Protein AF-X1BPY4-F1 (afdb_monomer_lite)

Secondary structure (DSSP, 8-state):
--HHHH--TTT-PPPPHHHHHHHTTTSPSSP-HHHHHHHHHHTT-SEEEEEEEEEETTEEEEEEEEEETTTTEEEEE-

pLDDT: mean 89.88, std 5.14, range [71.06, 96.06]

Foldseek 3Di:
DVCVVQDDPPPDDDDDPVRLVVLCPPPDPPDDPVNQLVSCVVVVHQKGKDWDWDDDPPDIDTWIFIAGSVVRGTPDTD

Structure (mmCIF, N/CA/C/O backbone):
data_AF-X1BPY4-F1
#
_entry.id   AF-X1BPY4-F1
#
loop_
_atom_site.group_PDB
_atom_site.id
_atom_site.type_symbol
_atom_site.label_atom_id
_atom_site.label_alt_id
_atom_site.label_comp_id
_atom_site.label_asym_id
_atom_site.label_entity_id
_atom_site.label_seq_id
_atom_site.pdbx_PDB_ins_code
_atom_site.Cartn_x
_atom_site.Cartn_y
_atom_site.Cartn_z
_atom_site.occupancy
_atom_site.B_iso_or_equiv
_atom_site.auth_seq_id
_atom_site.auth_comp_id
_atom_site.auth_asym_id
_atom_site.auth_atom_id
_atom_site.pdbx_PDB_model_num
ATOM 1 N N . MET A 1 1 ? -4.784 -4.973 -11.799 1.00 75.06 1 MET A N 1
ATOM 2 C CA . MET A 1 1 ? -3.848 -6.107 -11.626 1.00 75.06 1 MET A CA 1
ATOM 3 C C . MET A 1 1 ? -3.223 -6.187 -10.230 1.00 75.06 1 MET A C 1
ATOM 5 O O . MET A 1 1 ? -3.011 -7.307 -9.802 1.00 75.06 1 MET A O 1
ATOM 9 N N . LEU A 1 2 ? -3.008 -5.098 -9.472 1.00 81.62 2 LEU A N 1
ATOM 10 C CA . LEU A 1 2 ? -2.708 -5.208 -8.026 1.00 81.62 2 LEU A CA 1
ATOM 11 C C . LEU A 1 2 ? -3.985 -5.282 -7.168 1.00 8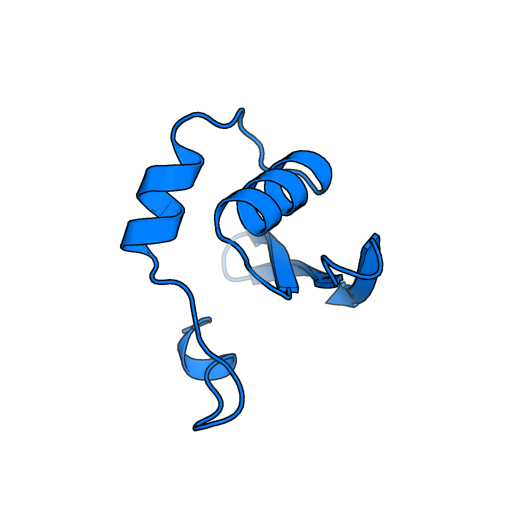1.62 2 LEU A C 1
ATOM 13 O O . LEU A 1 2 ? -4.145 -6.203 -6.377 1.00 81.62 2 LEU A O 1
ATOM 17 N N . SER A 1 3 ? -4.942 -4.376 -7.399 1.00 80.56 3 SER A N 1
ATOM 18 C CA . SER A 1 3 ? -6.235 -4.344 -6.694 1.00 80.56 3 SER A CA 1
ATOM 19 C C . SER A 1 3 ? -6.973 -5.686 -6.728 1.00 80.56 3 SER A C 1
ATOM 21 O O . SER A 1 3 ? -7.370 -6.188 -5.692 1.00 80.56 3 SER A O 1
ATOM 23 N N . SER A 1 4 ? -7.055 -6.332 -7.892 1.00 84.00 4 SER A N 1
ATOM 24 C CA . SER A 1 4 ? -7.682 -7.653 -8.060 1.00 84.00 4 SER A CA 1
ATOM 25 C C . SER A 1 4 ? -6.978 -8.803 -7.326 1.00 84.00 4 SER A C 1
ATOM 27 O O . SER A 1 4 ? -7.548 -9.877 -7.187 1.00 84.00 4 SER A O 1
ATOM 29 N N . ARG A 1 5 ? -5.703 -8.635 -6.948 1.00 84.19 5 ARG A N 1
ATOM 30 C CA . ARG A 1 5 ? -4.922 -9.636 -6.199 1.00 84.19 5 ARG A CA 1
ATOM 31 C C . ARG A 1 5 ? -4.992 -9.398 -4.691 1.00 84.19 5 ARG A C 1
ATOM 33 O O . ARG A 1 5 ? -4.853 -10.350 -3.937 1.00 84.19 5 ARG A O 1
ATOM 40 N N . LEU A 1 6 ? -5.197 -8.146 -4.281 1.00 83.62 6 LEU A N 1
ATOM 41 C CA . LEU A 1 6 ? -5.392 -7.752 -2.885 1.00 83.62 6 LEU A CA 1
ATOM 42 C C . LEU A 1 6 ? -6.857 -7.843 -2.448 1.00 83.62 6 LEU A C 1
ATOM 44 O O . LEU A 1 6 ? -7.132 -7.947 -1.258 1.00 83.62 6 LEU A O 1
ATOM 48 N N . SER A 1 7 ? -7.797 -7.801 -3.394 1.00 82.25 7 SER A N 1
ATOM 49 C CA . SER A 1 7 ? -9.217 -7.965 -3.114 1.00 82.25 7 SER A CA 1
ATOM 50 C C . SER A 1 7 ? -9.491 -9.383 -2.633 1.00 82.25 7 SER A C 1
ATOM 52 O O . SER A 1 7 ? -9.312 -10.347 -3.381 1.00 82.25 7 SER A O 1
ATOM 54 N N . LEU A 1 8 ? -9.969 -9.489 -1.401 1.00 86.25 8 LEU A N 1
ATOM 55 C CA . LEU A 1 8 ? -10.504 -10.713 -0.841 1.00 86.25 8 LEU A CA 1
ATOM 56 C C . LEU A 1 8 ? -11.893 -10.383 -0.312 1.00 86.25 8 LEU A C 1
ATOM 58 O O . LEU A 1 8 ? -12.028 -9.540 0.577 1.00 86.25 8 LEU A O 1
ATOM 62 N N . GLU A 1 9 ? -12.903 -11.005 -0.919 1.00 82.88 9 GLU A N 1
ATOM 63 C CA . GLU A 1 9 ? -14.311 -10.757 -0.610 1.00 82.88 9 GLU A CA 1
ATOM 64 C C . GLU A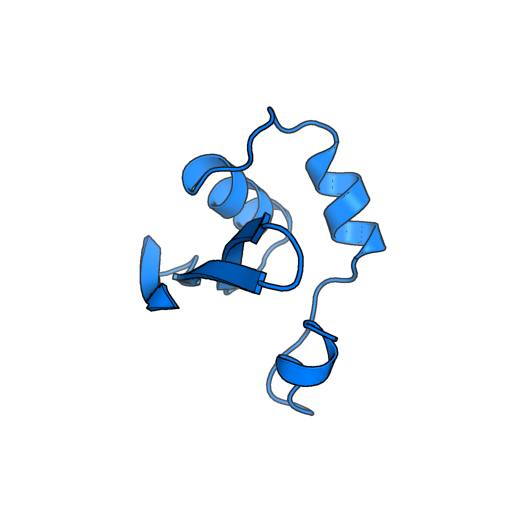 1 9 ? -14.556 -10.892 0.896 1.00 82.88 9 GLU A C 1
ATOM 66 O O . GLU A 1 9 ? -14.019 -11.797 1.542 1.00 82.88 9 GLU A O 1
ATOM 71 N N . ASP A 1 10 ? -15.278 -9.919 1.452 1.00 84.88 10 ASP A N 1
ATOM 72 C CA . ASP A 1 10 ? -15.596 -9.775 2.877 1.00 84.88 10 ASP A CA 1
ATOM 73 C C . ASP A 1 10 ? -14.401 -9.710 3.849 1.00 84.88 10 ASP A C 1
ATOM 75 O O . ASP A 1 10 ? -14.594 -9.725 5.065 1.00 84.88 10 ASP A O 1
ATOM 79 N N . LYS A 1 11 ? -13.157 -9.613 3.355 1.00 88.69 11 LYS A N 1
ATOM 80 C CA . LYS A 1 11 ? -11.954 -9.527 4.208 1.00 88.69 11 LYS A CA 1
ATOM 81 C C . LYS A 1 11 ? -11.112 -8.284 3.985 1.00 88.69 11 LYS A C 1
ATOM 83 O O . LYS A 1 11 ? -10.415 -7.864 4.902 1.00 88.69 11 LYS A O 1
ATOM 88 N N . VAL A 1 12 ? -11.132 -7.726 2.777 1.00 90.50 12 VAL A N 1
ATOM 89 C CA . VAL A 1 12 ? -10.327 -6.555 2.424 1.00 90.50 12 VAL A CA 1
ATOM 90 C C . VAL A 1 12 ? -11.204 -5.528 1.729 1.00 90.50 12 VAL A C 1
ATOM 92 O O . VAL A 1 12 ? -11.749 -5.786 0.657 1.00 90.50 12 VAL A O 1
ATOM 95 N N . VAL A 1 13 ? -11.277 -4.337 2.318 1.00 91.38 13 VAL A N 1
ATOM 96 C CA . VAL A 1 13 ? -11.866 -3.159 1.682 1.00 91.38 13 VAL A CA 1
ATOM 97 C C . VAL A 1 13 ? -10.738 -2.361 1.043 1.00 91.38 13 VAL A C 1
ATOM 99 O O . VAL A 1 13 ? -9.811 -1.919 1.718 1.00 91.38 13 VAL A O 1
ATOM 102 N N . LEU A 1 14 ? -10.789 -2.208 -0.278 1.00 91.94 14 LEU A N 1
ATOM 103 C CA . LEU A 1 14 ? -9.809 -1.414 -1.010 1.00 91.94 14 LEU A CA 1
ATOM 104 C C . LEU A 1 14 ? -10.285 0.031 -1.117 1.00 91.94 14 LEU A C 1
ATOM 106 O O . LEU A 1 14 ? -11.383 0.289 -1.607 1.00 91.94 14 LEU A O 1
ATOM 110 N N . ILE A 1 15 ? -9.418 0.967 -0.743 1.00 93.56 15 ILE A N 1
ATOM 111 C CA . ILE A 1 15 ? -9.623 2.385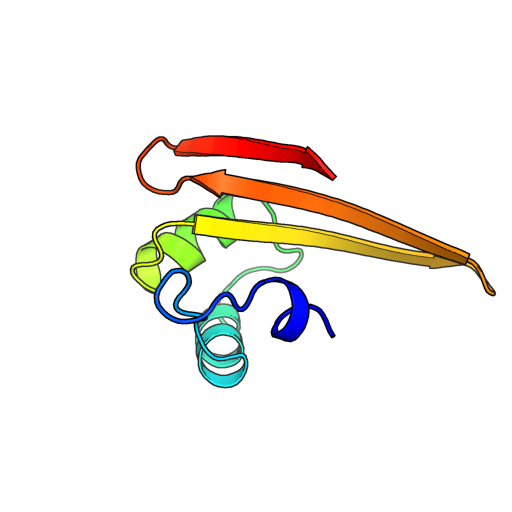 -1.038 1.00 93.56 15 ILE A CA 1
ATOM 112 C C . ILE A 1 15 ? -9.430 2.593 -2.543 1.00 93.56 15 ILE A C 1
ATOM 114 O O . ILE A 1 15 ? -8.469 2.098 -3.142 1.00 93.56 15 ILE A O 1
ATOM 118 N N . SER A 1 16 ? -10.372 3.299 -3.169 1.00 91.50 16 SER A N 1
ATOM 119 C CA . SER A 1 16 ? -10.389 3.481 -4.623 1.00 91.50 16 SER A CA 1
ATOM 120 C C . SER A 1 16 ? -9.157 4.239 -5.126 1.00 91.50 16 SER A C 1
ATOM 122 O O . SER A 1 16 ? -8.619 5.125 -4.455 1.00 91.50 16 SER A O 1
ATOM 124 N N . LYS A 1 17 ? -8.720 3.935 -6.354 1.00 90.75 17 LYS A N 1
ATOM 125 C CA . LYS A 1 17 ? -7.587 4.632 -6.982 1.00 90.75 17 LYS A CA 1
ATOM 126 C C . LYS A 1 17 ? -7.853 6.135 -7.071 1.00 90.75 17 LYS A C 1
ATOM 128 O O . LYS A 1 17 ? -6.935 6.934 -6.901 1.00 90.75 17 LYS A O 1
ATOM 133 N N . GLU A 1 18 ? -9.090 6.520 -7.346 1.00 92.88 18 GLU A N 1
ATOM 134 C CA . GLU A 1 18 ? -9.533 7.901 -7.515 1.00 92.88 18 GLU A CA 1
ATOM 135 C C . GLU A 1 18 ? -9.448 8.684 -6.200 1.00 92.88 18 GLU A C 1
ATOM 137 O O . GLU A 1 18 ? -9.076 9.858 -6.187 1.00 92.88 18 GLU A O 1
ATOM 142 N N . GLU A 1 19 ? -9.777 8.044 -5.082 1.00 93.88 19 GLU A N 1
ATOM 143 C CA . GLU A 1 19 ? -9.647 8.617 -3.745 1.00 93.88 19 GLU A CA 1
ATOM 144 C C . GLU A 1 19 ? -8.183 8.779 -3.335 1.00 93.88 19 GLU A C 1
ATOM 146 O O . GLU A 1 19 ? -7.775 9.890 -2.987 1.00 93.88 19 GLU A O 1
ATOM 151 N N . VAL A 1 20 ? -7.363 7.738 -3.514 1.00 93.06 20 VAL A N 1
ATOM 152 C CA . VAL A 1 20 ? -5.912 7.811 -3.264 1.00 93.06 20 VAL A CA 1
ATOM 153 C C . VAL A 1 20 ? -5.263 8.893 -4.134 1.00 93.06 20 VAL A C 1
ATOM 155 O O . VAL A 1 20 ? -4.505 9.721 -3.634 1.00 93.06 20 VAL A O 1
ATOM 158 N N . SER A 1 21 ? -5.617 8.959 -5.422 1.00 91.94 21 SER A N 1
ATOM 159 C CA . SER A 1 21 ? -5.069 9.951 -6.360 1.00 91.94 21 SER A CA 1
ATOM 160 C C . SER A 1 21 ? -5.452 11.386 -6.001 1.00 91.94 21 SER A C 1
ATOM 162 O O . SER A 1 21 ? -4.719 12.309 -6.338 1.00 91.94 21 SER A O 1
ATOM 164 N N . ARG A 1 22 ? -6.599 11.614 -5.349 1.00 93.25 22 ARG A N 1
ATOM 165 C CA . ARG A 1 22 ? -6.965 12.945 -4.841 1.00 93.25 22 ARG A CA 1
ATOM 166 C C . ARG A 1 22 ? -6.167 13.295 -3.595 1.00 93.25 22 ARG A C 1
ATOM 168 O O . ARG A 1 22 ? -5.683 14.415 -3.495 1.00 93.25 22 ARG A O 1
ATOM 175 N N . ALA A 1 23 ? -6.014 12.344 -2.682 1.00 91.62 23 ALA A N 1
ATOM 176 C CA . ALA A 1 23 ? -5.347 12.569 -1.409 1.00 91.62 23 ALA A CA 1
ATOM 177 C C . ALA A 1 23 ? -3.817 12.707 -1.528 1.00 91.62 23 ALA A C 1
ATOM 179 O O . ALA A 1 23 ? -3.212 13.352 -0.674 1.00 91.62 23 ALA A O 1
ATOM 180 N N . ILE A 1 24 ? -3.208 12.152 -2.584 1.00 91.94 24 ILE A N 1
ATOM 181 C CA . ILE A 1 24 ? -1.754 12.177 -2.805 1.00 91.94 24 ILE A CA 1
ATOM 182 C C . ILE A 1 24 ? -1.237 13.457 -3.478 1.00 91.94 24 ILE A C 1
ATOM 184 O O . ILE A 1 24 ? -0.045 13.722 -3.416 1.00 91.94 24 ILE A O 1
ATOM 188 N N . LYS A 1 25 ? -2.108 14.268 -4.100 1.00 89.69 25 LYS A N 1
ATOM 189 C CA . LYS A 1 25 ? -1.706 15.479 -4.853 1.00 89.69 25 LYS A CA 1
ATOM 190 C C . LYS A 1 25 ? -0.931 16.499 -4.024 1.00 89.69 25 LYS A C 1
ATOM 192 O O . LYS A 1 25 ? -0.120 17.232 -4.576 1.00 89.69 25 LYS A O 1
ATOM 197 N N . ASP A 1 26 ? -1.205 16.535 -2.727 1.00 83.06 26 ASP A N 1
ATOM 198 C CA . ASP A 1 26 ? -0.601 17.486 -1.798 1.00 83.06 26 ASP A CA 1
ATOM 199 C C . ASP A 1 26 ? 0.650 16.911 -1.107 1.00 83.06 26 ASP A C 1
ATOM 201 O O . ASP A 1 26 ? 1.201 17.545 -0.207 1.00 83.06 26 ASP A O 1
ATOM 205 N N . LEU A 1 27 ? 1.085 15.700 -1.480 1.00 85.81 27 LEU A N 1
ATOM 206 C CA . LEU A 1 27 ? 2.244 15.040 -0.887 1.00 85.81 27 LEU A CA 1
ATOM 207 C C . LEU A 1 27 ? 3.498 15.215 -1.751 1.00 85.81 27 LEU A C 1
ATOM 209 O O . LEU A 1 27 ? 3.421 15.155 -2.978 1.00 85.81 27 LEU A O 1
ATOM 213 N N . PRO A 1 28 ? 4.669 15.406 -1.120 1.00 84.94 28 PRO A N 1
ATOM 214 C CA . PRO A 1 28 ? 5.927 15.477 -1.841 1.00 84.94 28 PRO A CA 1
ATOM 215 C C . PRO A 1 28 ? 6.269 14.118 -2.462 1.00 84.94 28 PRO A C 1
ATOM 217 O O . PRO A 1 28 ? 6.189 1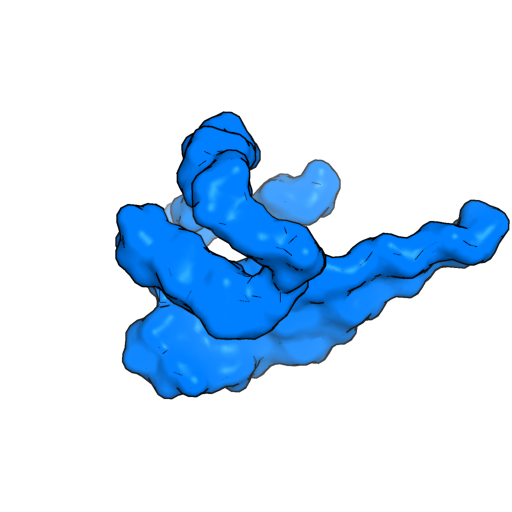3.079 -1.806 1.00 84.94 28 PRO A O 1
ATOM 220 N N . GLU A 1 29 ? 6.693 14.141 -3.723 1.00 85.81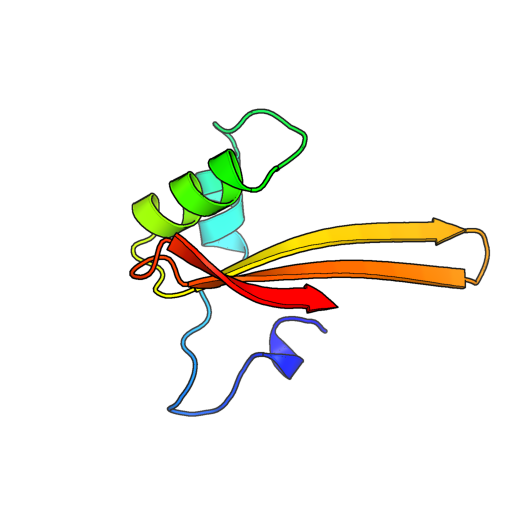 29 GLU A N 1
ATOM 221 C CA . GLU A 1 29 ? 7.313 12.992 -4.377 1.00 85.81 29 GLU A CA 1
ATOM 222 C C . GLU A 1 29 ? 8.826 12.947 -4.073 1.00 85.81 29 GLU A C 1
ATOM 224 O O . GLU A 1 29 ? 9.460 14.001 -3.958 1.00 85.81 29 GLU A O 1
ATOM 229 N N . PRO A 1 30 ? 9.441 11.753 -3.979 1.00 88.12 30 PRO A N 1
ATOM 230 C CA . PRO A 1 30 ? 8.821 10.434 -4.078 1.00 88.12 30 PRO A CA 1
ATOM 231 C C . PRO A 1 30 ? 8.092 10.029 -2.790 1.00 88.12 30 PRO A C 1
ATOM 233 O O . PRO A 1 30 ? 8.492 10.389 -1.683 1.00 88.12 30 PRO A O 1
ATOM 236 N N . ILE A 1 31 ? 7.054 9.205 -2.940 1.00 90.88 31 ILE A N 1
ATOM 237 C CA . ILE A 1 31 ? 6.330 8.632 -1.804 1.00 90.88 31 ILE A CA 1
ATOM 238 C C . ILE A 1 31 ? 7.252 7.674 -1.050 1.00 90.88 31 ILE A C 1
ATOM 240 O O . ILE A 1 31 ? 7.746 6.688 -1.594 1.00 90.88 31 ILE A O 1
ATOM 244 N N . ASN A 1 32 ? 7.472 7.976 0.221 1.00 90.94 32 ASN A N 1
ATOM 245 C CA . ASN A 1 32 ? 8.265 7.189 1.155 1.00 90.94 32 ASN A CA 1
ATOM 246 C C . ASN A 1 32 ? 7.367 6.616 2.266 1.00 90.94 32 ASN A C 1
ATOM 248 O O . ASN A 1 32 ? 6.158 6.838 2.284 1.00 90.94 32 ASN A O 1
ATOM 252 N N . GLN A 1 33 ? 7.952 5.890 3.219 1.00 90.62 33 GLN A N 1
ATOM 253 C CA . GLN A 1 33 ? 7.188 5.282 4.312 1.00 90.62 33 GLN A CA 1
ATOM 254 C C . GLN A 1 33 ? 6.398 6.306 5.138 1.00 90.62 33 GLN A C 1
ATOM 256 O O . GLN A 1 33 ? 5.255 6.049 5.500 1.00 90.62 33 GLN A O 1
ATOM 261 N N . GLU A 1 34 ? 6.995 7.455 5.449 1.00 91.38 34 GLU A N 1
ATOM 262 C CA . GLU A 1 34 ? 6.380 8.477 6.300 1.00 91.38 34 GLU A CA 1
ATOM 263 C C . GLU A 1 34 ? 5.170 9.129 5.619 1.00 91.38 34 GLU A C 1
ATOM 265 O O . GLU A 1 34 ? 4.096 9.257 6.212 1.00 91.38 34 GLU A O 1
ATOM 270 N N . THR A 1 35 ? 5.321 9.488 4.345 1.00 93.44 35 THR A N 1
ATOM 271 C CA . THR A 1 35 ? 4.244 10.072 3.533 1.00 93.44 35 THR A CA 1
ATOM 272 C C . THR A 1 35 ? 3.149 9.051 3.231 1.00 93.44 35 THR A C 1
ATOM 274 O O . THR A 1 35 ? 1.971 9.383 3.353 1.00 93.44 35 THR A O 1
ATOM 277 N N . ALA A 1 36 ? 3.502 7.793 2.942 1.00 93.62 36 ALA A N 1
ATOM 278 C CA . ALA A 1 36 ? 2.539 6.703 2.778 1.00 93.62 36 ALA A CA 1
ATOM 279 C C . ALA A 1 36 ? 1.747 6.432 4.068 1.00 93.62 36 ALA A C 1
ATOM 281 O O . ALA A 1 36 ? 0.528 6.284 4.024 1.00 93.62 36 ALA A O 1
ATOM 282 N N . PHE A 1 37 ? 2.418 6.424 5.223 1.00 92.69 37 PHE A N 1
ATOM 283 C CA . PHE A 1 37 ? 1.775 6.265 6.528 1.00 92.69 37 PHE A CA 1
ATOM 284 C C . PHE A 1 37 ? 0.824 7.426 6.847 1.00 92.69 37 PHE A C 1
ATOM 286 O O . PHE A 1 37 ? -0.303 7.211 7.297 1.00 92.69 37 PHE A O 1
ATOM 293 N N . SER A 1 38 ? 1.258 8.659 6.580 1.00 92.12 38 SER A N 1
ATOM 294 C CA . SER A 1 38 ? 0.442 9.858 6.790 1.00 92.12 38 SER A CA 1
ATOM 295 C C . SER A 1 38 ? -0.802 9.852 5.900 1.00 92.12 38 SER A C 1
ATOM 297 O O . SER A 1 38 ? -1.899 10.166 6.362 1.00 92.12 38 SER A O 1
ATOM 299 N N . LEU A 1 39 ? -0.651 9.431 4.640 1.00 94.38 39 LEU A N 1
ATOM 300 C CA . LEU A 1 39 ? -1.758 9.261 3.703 1.00 94.38 39 LEU A CA 1
ATOM 301 C C . LEU A 1 39 ? -2.753 8.202 4.188 1.00 94.38 39 LEU A C 1
ATOM 303 O O . LEU A 1 39 ? -3.955 8.448 4.185 1.00 94.38 39 LEU A O 1
ATOM 307 N N . ALA A 1 40 ? -2.252 7.051 4.634 1.00 94.56 40 ALA A N 1
ATOM 308 C CA . ALA A 1 40 ? -3.070 5.962 5.153 1.00 94.56 40 ALA A CA 1
ATOM 309 C C . ALA A 1 40 ? -3.859 6.385 6.397 1.00 94.56 40 ALA A C 1
ATOM 311 O O . ALA A 1 40 ? -5.057 6.145 6.473 1.00 94.56 40 ALA A O 1
ATOM 312 N N . THR A 1 41 ? -3.212 7.109 7.316 1.00 93.50 41 THR A N 1
ATOM 313 C CA . THR A 1 41 ? -3.862 7.672 8.509 1.00 93.50 41 THR A CA 1
ATOM 314 C C . THR A 1 41 ? -4.965 8.662 8.127 1.00 93.50 41 THR A C 1
ATOM 316 O O . THR A 1 41 ? -6.057 8.610 8.680 1.00 93.50 41 THR A O 1
ATOM 319 N N . LYS A 1 42 ? -4.708 9.547 7.152 1.00 93.44 42 LYS A N 1
ATOM 320 C CA . LYS A 1 42 ? -5.690 10.526 6.652 1.00 93.44 42 LYS A CA 1
ATOM 321 C C . LYS A 1 42 ? -6.906 9.864 6.000 1.00 93.44 42 LYS A C 1
ATOM 323 O O . LYS A 1 42 ? -7.993 10.426 6.052 1.00 93.44 42 LYS A O 1
ATOM 328 N N . LEU A 1 43 ? -6.703 8.717 5.358 1.00 95.12 43 LEU A N 1
ATOM 329 C CA . LEU A 1 43 ? -7.753 7.941 4.700 1.00 95.12 43 LEU A CA 1
ATOM 330 C C . LEU A 1 43 ? -8.365 6.867 5.614 1.00 95.12 43 LEU A C 1
ATOM 332 O O . LEU A 1 43 ? -9.116 6.031 5.124 1.00 95.12 43 LEU A O 1
ATOM 336 N N . GLU A 1 44 ? -8.025 6.872 6.908 1.00 95.25 44 GLU A N 1
ATOM 337 C CA . GLU A 1 44 ? -8.513 5.906 7.903 1.00 95.25 44 GLU A CA 1
ATOM 338 C C . GLU A 1 44 ? -8.270 4.439 7.496 1.00 95.25 44 GLU A C 1
ATOM 340 O O . GLU A 1 44 ? -9.052 3.543 7.802 1.00 95.25 44 GLU A O 1
ATOM 345 N N . ALA A 1 45 ? -7.163 4.180 6.795 1.00 96.06 45 ALA A N 1
ATOM 346 C CA . ALA A 1 45 ? -6.779 2.841 6.372 1.00 96.06 45 ALA A CA 1
ATOM 347 C C . ALA A 1 45 ? -6.103 2.067 7.515 1.00 96.06 45 ALA A C 1
ATOM 349 O O . ALA A 1 45 ? -5.203 2.587 8.175 1.00 96.06 45 ALA A O 1
ATOM 350 N N . ASP A 1 46 ? -6.447 0.788 7.676 1.00 94.81 46 ASP A N 1
ATOM 351 C CA . ASP A 1 46 ? -5.771 -0.105 8.632 1.00 94.81 46 ASP A CA 1
ATOM 352 C C . ASP A 1 46 ? -4.357 -0.499 8.176 1.00 94.81 46 ASP A C 1
ATOM 354 O O . ASP A 1 46 ? -3.450 -0.722 8.984 1.00 94.81 46 ASP A O 1
ATOM 358 N N . TYR A 1 47 ? -4.164 -0.573 6.858 1.00 94.06 47 TYR A N 1
ATOM 359 C CA . TYR A 1 47 ? -2.924 -1.001 6.232 1.00 94.06 47 TYR A CA 1
ATOM 360 C C . TYR A 1 47 ? -2.576 -0.147 5.018 1.00 94.06 47 TYR A C 1
ATOM 362 O O . TYR A 1 47 ? -3.452 0.326 4.294 1.00 94.06 47 TYR A O 1
ATOM 370 N N . VAL A 1 48 ? -1.277 -0.027 4.741 1.00 94.31 48 VAL A N 1
ATOM 371 C CA . VAL A 1 48 ? -0.769 0.600 3.517 1.00 94.31 48 VAL A CA 1
ATOM 372 C C . VAL A 1 48 ? 0.309 -0.250 2.864 1.00 94.31 48 VAL A C 1
ATOM 374 O O . VAL A 1 48 ? 1.229 -0.732 3.522 1.00 94.31 48 VAL A O 1
ATOM 377 N N . LEU A 1 49 ? 0.193 -0.414 1.547 1.00 92.62 49 LEU A N 1
ATOM 378 C CA . LEU A 1 49 ? 1.229 -0.976 0.692 1.00 92.62 49 LEU A CA 1
ATOM 379 C C . LEU A 1 49 ? 1.856 0.156 -0.117 1.00 92.62 49 LEU A C 1
ATOM 381 O O . LEU A 1 49 ? 1.160 0.840 -0.867 1.00 92.62 49 LEU A O 1
ATOM 385 N N . PHE A 1 50 ? 3.164 0.336 0.015 1.00 91.94 50 PHE A N 1
ATOM 386 C CA . PHE A 1 50 ? 3.932 1.291 -0.780 1.00 91.94 50 PHE A CA 1
ATOM 387 C C . PHE A 1 50 ? 5.253 0.657 -1.213 1.00 91.94 50 PHE A C 1
ATOM 389 O O . PHE A 1 50 ? 5.722 -0.308 -0.607 1.00 91.94 50 PHE A O 1
ATOM 396 N N . GLY A 1 51 ? 5.842 1.177 -2.282 1.00 91.19 51 GLY A N 1
ATOM 397 C CA . GLY A 1 51 ? 7.027 0.580 -2.872 1.00 91.19 51 GLY A CA 1
ATOM 398 C C . GLY A 1 51 ? 7.355 1.166 -4.230 1.00 91.19 51 GLY A C 1
ATOM 399 O O . GLY A 1 51 ? 6.816 2.198 -4.632 1.00 91.19 51 GLY A O 1
ATOM 400 N N . SER A 1 52 ? 8.226 0.471 -4.943 1.00 90.75 52 SER A N 1
ATOM 401 C CA . SER A 1 52 ? 8.679 0.840 -6.271 1.00 90.75 52 SER A CA 1
ATOM 402 C C . SER A 1 52 ? 8.488 -0.305 -7.257 1.00 90.75 52 SER A C 1
ATOM 404 O O . SER A 1 52 ? 8.539 -1.487 -6.914 1.00 90.75 52 SER A O 1
ATOM 406 N N . LEU A 1 53 ? 8.275 0.078 -8.510 1.00 91.12 53 LEU A N 1
ATOM 407 C CA . LEU A 1 53 ? 8.358 -0.807 -9.658 1.00 91.12 53 LEU A CA 1
ATOM 408 C C . LEU A 1 53 ? 9.516 -0.320 -10.518 1.00 91.12 53 LEU A C 1
ATOM 410 O O . LEU A 1 53 ? 9.512 0.824 -10.970 1.00 91.12 53 LEU A O 1
ATOM 414 N N . THR A 1 54 ? 10.497 -1.187 -10.743 1.00 93.00 54 THR A N 1
ATOM 415 C CA . THR A 1 54 ? 11.618 -0.914 -11.645 1.00 93.00 54 THR A CA 1
ATOM 416 C C . THR A 1 54 ? 11.422 -1.710 -12.924 1.00 93.00 54 THR A C 1
ATOM 418 O O . THR A 1 54 ? 11.310 -2.934 -12.883 1.00 93.00 54 THR A O 1
ATOM 421 N N . VAL A 1 55 ? 11.399 -1.021 -14.062 1.00 95.12 55 VAL A N 1
ATOM 422 C CA . VAL A 1 55 ? 11.296 -1.644 -15.387 1.00 95.12 55 VAL A CA 1
ATOM 423 C C . VAL A 1 55 ? 12.634 -1.495 -16.100 1.00 95.12 55 VAL A C 1
ATOM 425 O O . VAL A 1 55 ? 13.114 -0.379 -16.293 1.00 95.12 55 VAL A O 1
ATOM 428 N N . PHE A 1 56 ? 13.239 -2.615 -16.490 1.00 94.56 56 PHE A N 1
ATOM 429 C CA . PHE A 1 56 ? 14.510 -2.664 -17.207 1.00 94.56 56 PHE A CA 1
ATOM 430 C C . PHE A 1 56 ? 14.401 -3.595 -18.420 1.00 94.56 56 PHE A C 1
ATOM 432 O O . PHE A 1 56 ? 14.497 -4.818 -18.301 1.00 94.56 56 PHE A O 1
ATOM 439 N N . GLY A 1 57 ? 14.173 -3.011 -19.600 1.00 95.31 57 GLY A N 1
ATOM 440 C CA . GLY A 1 57 ? 13.877 -3.773 -20.814 1.00 95.31 57 GLY A CA 1
ATOM 441 C C . GLY A 1 57 ? 12.610 -4.611 -20.634 1.00 95.31 57 GLY A C 1
ATOM 442 O O . GLY A 1 57 ? 11.550 -4.072 -20.329 1.00 95.31 57 GLY A O 1
ATOM 443 N N . GLU A 1 58 ? 12.737 -5.930 -20.781 1.00 95.50 58 GLU A N 1
ATOM 444 C CA . GLU A 1 58 ? 11.646 -6.891 -20.552 1.00 95.50 58 GLU A CA 1
ATOM 445 C C . GLU A 1 58 ? 11.549 -7.374 -19.092 1.00 95.50 58 GLU A C 1
ATOM 447 O O . GLU A 1 58 ? 10.666 -8.158 -18.751 1.00 95.50 58 GLU A O 1
ATOM 452 N N . SER A 1 59 ? 12.448 -6.922 -18.212 1.00 94.00 59 SER A N 1
ATOM 453 C CA . SER A 1 59 ? 12.448 -7.297 -16.795 1.00 94.00 59 SER A CA 1
ATOM 454 C C . SER A 1 59 ? 11.689 -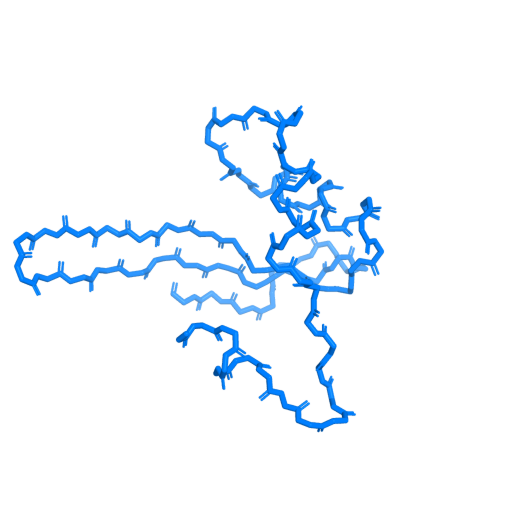6.280 -15.948 1.00 94.00 59 SER A C 1
ATOM 456 O O . SER A 1 59 ? 11.896 -5.072 -16.070 1.00 94.00 59 SER A O 1
ATOM 458 N N . ILE A 1 60 ? 10.843 -6.774 -15.043 1.00 92.50 60 ILE A N 1
ATOM 459 C CA . ILE A 1 60 ? 10.140 -5.964 -14.044 1.00 92.50 60 ILE A CA 1
ATOM 460 C C . ILE A 1 60 ? 10.544 -6.467 -12.661 1.00 92.50 60 ILE A C 1
ATOM 462 O O . ILE A 1 60 ? 10.394 -7.650 -12.363 1.00 92.50 60 ILE A O 1
ATOM 466 N N . SER A 1 61 ? 11.033 -5.558 -11.822 1.00 92.12 61 SER A N 1
ATOM 467 C CA . SER A 1 61 ? 11.283 -5.796 -10.403 1.00 92.12 61 SER A CA 1
ATOM 468 C C . SER A 1 61 ? 10.298 -4.990 -9.563 1.00 92.12 61 SER A C 1
ATOM 470 O O . SER A 1 61 ? 9.934 -3.868 -9.920 1.00 92.12 61 SER A O 1
ATOM 472 N N . THR A 1 62 ? 9.861 -5.573 -8.452 1.00 90.38 62 THR A N 1
ATOM 473 C CA . THR A 1 62 ? 8.993 -4.931 -7.462 1.00 90.38 62 THR A CA 1
ATOM 474 C C . THR A 1 62 ? 9.705 -4.986 -6.120 1.00 90.38 62 THR A C 1
ATOM 476 O O . THR A 1 62 ? 10.137 -6.064 -5.734 1.00 90.38 62 THR A O 1
ATOM 479 N N . ASP A 1 63 ? 9.810 -3.849 -5.434 1.00 90.25 63 ASP A N 1
ATOM 480 C CA . ASP A 1 63 ? 10.184 -3.775 -4.014 1.00 90.25 63 ASP A CA 1
ATOM 481 C C . ASP A 1 63 ? 9.037 -3.073 -3.297 1.00 90.25 63 ASP A C 1
ATOM 483 O O . ASP A 1 63 ? 8.722 -1.923 -3.621 1.00 90.25 63 ASP A O 1
ATOM 487 N N . ALA A 1 64 ? 8.350 -3.764 -2.390 1.00 90.12 64 ALA A N 1
ATOM 488 C CA . ALA A 1 64 ? 7.178 -3.209 -1.725 1.00 90.12 64 ALA A CA 1
ATOM 489 C C . ALA A 1 64 ? 7.045 -3.668 -0.273 1.00 90.12 64 ALA A C 1
ATOM 491 O O . ALA A 1 64 ? 7.475 -4.749 0.124 1.00 90.12 64 ALA A O 1
ATOM 492 N N . ARG A 1 65 ? 6.411 -2.832 0.550 1.00 90.56 65 ARG A N 1
ATOM 493 C CA . ARG A 1 65 ? 6.241 -3.077 1.986 1.00 90.56 65 ARG A CA 1
ATOM 494 C C . ARG A 1 65 ? 4.797 -2.874 2.390 1.00 90.56 65 ARG A C 1
ATOM 496 O O . ARG A 1 65 ? 4.206 -1.839 2.091 1.00 90.56 65 ARG A O 1
ATOM 503 N N . PHE A 1 66 ? 4.258 -3.856 3.101 1.00 91.38 66 PHE A N 1
ATOM 504 C CA . PHE A 1 66 ? 2.957 -3.778 3.746 1.00 91.38 66 PHE A CA 1
ATOM 505 C C . PHE A 1 66 ? 3.151 -3.303 5.182 1.00 91.38 66 PHE A C 1
ATOM 507 O O . PHE A 1 66 ? 3.926 -3.898 5.934 1.00 91.38 66 PHE A O 1
ATOM 514 N N . PHE A 1 67 ? 2.468 -2.236 5.567 1.00 92.62 67 PHE A N 1
ATOM 515 C CA . PHE A 1 67 ? 2.635 -1.587 6.858 1.00 92.62 67 PHE A CA 1
ATOM 516 C C . PHE A 1 67 ? 1.305 -1.546 7.604 1.00 92.62 67 PHE A C 1
ATOM 518 O O . PHE A 1 67 ? 0.284 -1.179 7.025 1.00 92.62 67 PHE A O 1
ATOM 525 N N . ASP A 1 68 ? 1.328 -1.933 8.877 1.00 94.00 68 ASP A N 1
ATOM 526 C CA . ASP A 1 68 ? 0.185 -1.837 9.787 1.00 94.00 68 ASP A CA 1
ATOM 527 C C . ASP A 1 68 ? 0.159 -0.435 10.399 1.00 94.00 68 ASP A C 1
ATOM 529 O O . ASP A 1 68 ? 1.121 -0.023 11.062 1.00 94.00 68 ASP A O 1
ATOM 533 N N . VAL A 1 69 ? -0.919 0.310 10.147 1.00 94.75 69 VAL A N 1
ATOM 534 C CA . VAL A 1 69 ? -1.035 1.711 10.570 1.00 94.75 69 VAL A CA 1
ATOM 535 C C . VAL A 1 69 ? -1.182 1.815 12.090 1.00 94.75 69 VAL A C 1
ATOM 537 O O . VAL A 1 69 ? -0.584 2.693 12.718 1.00 94.75 69 VAL A O 1
ATOM 540 N N . HIS A 1 70 ? -1.891 0.868 12.703 1.00 92.88 70 HIS A N 1
ATOM 541 C CA . HIS A 1 70 ? -2.144 0.835 14.145 1.00 92.88 70 HIS A CA 1
ATOM 542 C C . HIS A 1 70 ? -0.887 0.467 14.932 1.00 92.88 70 HIS A C 1
ATOM 544 O O . HIS A 1 70 ? -0.576 1.081 15.953 1.00 92.88 70 HIS A O 1
ATOM 550 N N . GLN A 1 71 ? -0.131 -0.517 14.442 1.00 91.50 71 GLN A N 1
ATOM 551 C CA . GLN A 1 71 ? 1.078 -1.019 15.103 1.00 91.50 71 GLN A CA 1
ATOM 552 C C . GLN A 1 71 ? 2.353 -0.271 14.706 1.00 91.50 71 GLN A C 1
ATOM 554 O O . GLN A 1 71 ? 3.407 -0.502 15.302 1.00 91.50 71 GLN A O 1
ATOM 559 N N . LYS A 1 72 ? 2.273 0.604 13.699 1.00 87.69 72 LYS A N 1
ATOM 560 C CA . LYS A 1 72 ? 3.391 1.387 13.164 1.00 87.69 72 LYS A CA 1
ATOM 561 C C . LYS A 1 72 ? 4.608 0.536 12.786 1.00 87.69 72 LYS A C 1
ATOM 563 O O . LYS A 1 72 ? 5.749 0.919 13.054 1.00 87.69 72 LYS A O 1
ATOM 568 N N . LYS A 1 73 ? 4.376 -0.625 12.168 1.00 86.62 73 LYS A N 1
ATOM 569 C CA . LYS A 1 73 ? 5.444 -1.564 11.796 1.00 86.62 73 LYS A CA 1
ATOM 570 C C . LYS A 1 73 ? 5.171 -2.257 10.456 1.00 86.62 73 LYS A C 1
ATOM 572 O O . LYS A 1 73 ? 4.007 -2.477 10.111 1.00 86.62 73 LYS A O 1
ATOM 577 N N . PRO A 1 74 ? 6.222 -2.647 9.710 1.00 84.75 74 PRO A N 1
ATOM 578 C CA . PRO A 1 74 ? 6.056 -3.487 8.533 1.00 84.75 74 PRO A CA 1
ATOM 579 C C . PRO A 1 74 ? 5.561 -4.881 8.941 1.00 84.75 74 PRO A C 1
ATOM 581 O O . PRO A 1 74 ? 6.040 -5.462 9.916 1.00 84.75 74 PRO A O 1
ATOM 584 N N . VAL A 1 75 ? 4.601 -5.410 8.186 1.00 86.00 75 VAL A N 1
ATOM 585 C CA . VAL A 1 75 ? 4.014 -6.745 8.381 1.00 86.00 75 VAL A CA 1
ATOM 586 C C . VAL A 1 75 ? 4.605 -7.737 7.388 1.00 86.00 75 VAL A C 1
ATOM 588 O O . VAL A 1 75 ? 4.902 -8.869 7.755 1.00 86.00 75 VAL A O 1
ATOM 591 N N . VAL A 1 76 ? 4.796 -7.304 6.137 1.00 82.44 76 VAL A N 1
ATOM 592 C CA . VAL A 1 76 ? 5.373 -8.111 5.055 1.00 82.44 76 VAL A CA 1
ATOM 593 C C . VAL A 1 76 ? 6.222 -7.219 4.151 1.00 82.44 76 VAL A C 1
ATOM 595 O O . VAL A 1 76 ? 5.873 -6.063 3.906 1.00 82.44 76 VAL A O 1
ATOM 598 N N . VAL A 1 77 ? 7.335 -7.760 3.660 1.00 73.12 77 VAL A N 1
ATOM 599 C CA . VAL A 1 77 ? 8.220 -7.131 2.671 1.00 73.12 77 VAL A CA 1
ATOM 600 C C . VAL A 1 77 ? 8.301 -8.067 1.464 1.00 73.12 77 VAL A C 1
ATOM 602 O O . VAL A 1 77 ? 8.431 -9.277 1.658 1.00 73.12 77 VAL A O 1
ATOM 605 N N . PHE A 1 78 ? 8.179 -7.509 0.260 1.00 71.06 78 PHE A N 1
ATOM 606 C CA . PHE A 1 78 ? 8.170 -8.208 -1.027 1.00 71.06 78 PHE A CA 1
ATOM 607 C C . PHE A 1 78 ? 9.272 -7.674 -1.931 1.00 71.06 78 PHE A C 1
ATOM 609 O O . PHE A 1 78 ? 9.427 -6.429 -1.960 1.00 71.06 78 PHE A O 1
#

Organism: NCBI:txid412755

Radius of gyration: 13.17 Å; chains: 1; bounding box: 30×28×36 Å

Sequence (78 aa):
MLSSRLSLEDKVVLISKEEVSRAIKDLPEPINQETAFSLATKLEADYVLFGSLTVFGESISTDARFFDVHQKKPVVVF